Protein AF-A0A845YYE6-F1 (afdb_monomer)

Foldseek 3Di:
DVVVCVPPVCNVVVVVVPVVVVVVVVQVVQVVVVHHDDDDDPPPQQLQQAQVPRDGNPPDDPPDQWDADPPPRDIDGSVVRRD

Nearest PDB structures (foldseek):
  8iaz-assembly1_A  TM=8.548E-01  e=5.634E-06  Firmicutes bacterium AM43-11BH
  8j3r-assembly1_A  TM=9.134E-01  e=2.446E-03  Sulfoacidibacillus thermotolerans
  8dzj-assembly1_A  TM=8.906E-01  e=4.143E-02  Sulfoacidibacillus thermotolerans
  7wju-assembly1_A  TM=8.763E-01  e=4.143E-02  Sulfoacidibacillus thermotolerans
  8j1j-assembly1_A  TM=8.826E-01  e=7.196E-02  Sulfoacidibacillus thermotolerans

pLDDT: mean 89.35, std 7.62, range [59.0, 97.0]

Mean predicted aligned error: 5.65 Å

Secondary structure (DSSP, 8-state):
-TTGGG-HHHHHHHHHH-HHHHHHHHHHHHHHTT----PPPTT--TTTB-TTT--B-TT--TT--EEE-TTT--EEEHHHH--

Radius of gyration: 16.01 Å; Cα contacts (8 Å, |Δi|>4): 75; chains: 1; bounding box: 32×36×34 Å

Sequence (83 aa):
MKGIMKNGKLAASIARIGFYQFRERLTTKIVSSGGTVVLADQLFPSSKTCHSCGRINQELKLKDRTFNCSHCGMRIDRDLNAT

Solvent-accessible surface area (backbone atoms only — not comparable to full-atom values): 5251 Å² total; per-residue (Å²): 112,79,75,68,56,67,40,77,92,48,25,65,65,57,60,72,68,38,64,68,62,53,50,52,54,51,46,55,56,36,46,76,70,74,47,85,83,84,84,76,64,95,82,58,58,29,68,36,26,35,72,89,77,66,52,68,47,83,84,72,52,94,86,55,59,61,39,71,37,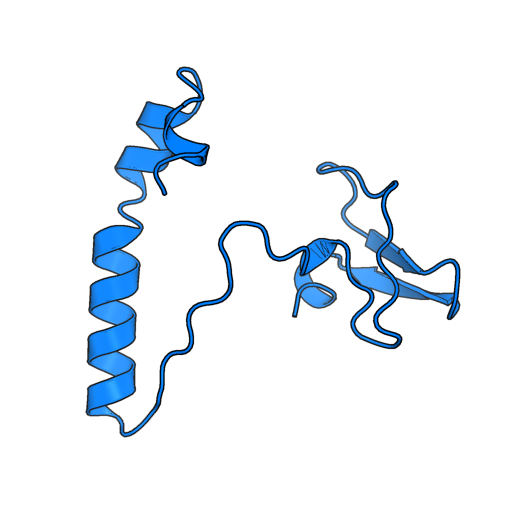93,86,80,66,50,72,45,50,23,78,77,36,39,104

Structure (mmCIF, N/CA/C/O backbone):
data_AF-A0A845YYE6-F1
#
_entry.id   AF-A0A845YYE6-F1
#
loop_
_atom_site.group_PDB
_atom_site.id
_atom_site.type_symbol
_atom_site.label_atom_id
_atom_site.label_alt_id
_atom_site.label_comp_id
_atom_site.label_asym_id
_atom_site.label_entity_id
_atom_site.label_seq_id
_atom_site.pdbx_PDB_ins_code
_atom_site.Cartn_x
_atom_site.Cartn_y
_atom_site.Cartn_z
_atom_site.occupancy
_atom_site.B_iso_or_equiv
_atom_site.auth_seq_id
_atom_site.auth_comp_id
_atom_site.auth_asym_id
_atom_site.auth_atom_id
_atom_site.pdbx_PDB_model_num
ATOM 1 N N . MET A 1 1 ? 7.295 6.590 8.802 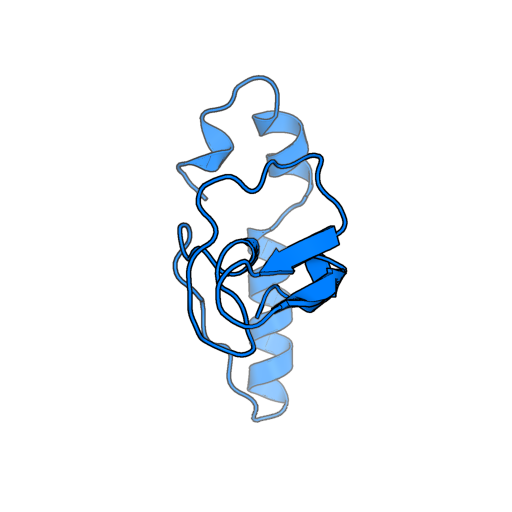1.00 59.00 1 MET A N 1
ATOM 2 C CA . MET A 1 1 ? 7.492 7.796 7.951 1.00 59.00 1 MET A CA 1
ATOM 3 C C . MET A 1 1 ? 8.932 8.314 7.890 1.00 59.00 1 MET A C 1
ATOM 5 O O . MET A 1 1 ? 9.252 8.997 6.924 1.00 59.00 1 MET A O 1
ATOM 9 N N . LYS A 1 2 ? 9.820 8.002 8.854 1.00 61.66 2 LYS A N 1
ATOM 10 C CA . LYS A 1 2 ? 11.195 8.550 8.909 1.00 61.66 2 LYS A CA 1
ATOM 11 C C . LYS A 1 2 ? 12.032 8.323 7.634 1.00 61.66 2 LYS A C 1
ATOM 13 O O . LYS A 1 2 ? 12.908 9.127 7.358 1.00 61.66 2 LYS A O 1
ATOM 18 N N . GLY A 1 3 ? 11.768 7.267 6.857 1.00 68.75 3 GLY A N 1
ATOM 19 C CA . GLY A 1 3 ? 12.502 6.976 5.616 1.00 68.75 3 GLY A CA 1
ATOM 20 C C . GLY A 1 3 ? 12.145 7.893 4.439 1.00 68.75 3 GLY A C 1
ATOM 21 O O . GLY A 1 3 ? 13.037 8.371 3.748 1.00 68.75 3 GLY A O 1
ATOM 22 N N . ILE A 1 4 ? 10.858 8.196 4.245 1.00 74.12 4 ILE A N 1
ATOM 23 C CA . ILE A 1 4 ? 10.377 8.997 3.101 1.00 74.12 4 ILE A CA 1
ATOM 24 C C . ILE A 1 4 ? 10.695 10.494 3.299 1.00 74.12 4 ILE A C 1
ATOM 26 O O . ILE A 1 4 ? 10.935 11.226 2.344 1.00 74.12 4 ILE A O 1
ATOM 30 N N . MET A 1 5 ? 10.796 10.930 4.559 1.00 77.50 5 MET A N 1
ATOM 31 C CA . MET A 1 5 ? 11.184 12.293 4.953 1.00 77.50 5 MET A CA 1
ATOM 32 C C . MET A 1 5 ? 12.653 12.640 4.655 1.00 77.50 5 MET A C 1
ATOM 34 O O . MET A 1 5 ? 13.014 13.810 4.700 1.00 77.50 5 MET A O 1
ATOM 38 N N . LYS A 1 6 ? 13.511 11.655 4.342 1.00 78.19 6 LYS A N 1
ATOM 39 C CA . LYS A 1 6 ? 14.935 11.899 4.039 1.00 78.19 6 LYS A CA 1
ATOM 40 C C . LYS A 1 6 ? 15.168 12.507 2.653 1.00 78.19 6 LYS A C 1
ATOM 42 O O . LYS A 1 6 ? 16.254 13.013 2.389 1.00 78.19 6 LYS A O 1
ATOM 47 N N . ASN A 1 7 ? 14.180 12.460 1.758 1.00 79.25 7 ASN A N 1
ATOM 48 C CA . ASN A 1 7 ? 14.299 13.072 0.440 1.00 79.25 7 ASN A CA 1
ATOM 49 C C . ASN A 1 7 ? 13.964 14.567 0.526 1.00 79.25 7 ASN A C 1
ATOM 51 O O . ASN A 1 7 ? 12.793 14.934 0.493 1.00 79.25 7 ASN A O 1
ATOM 55 N N . GLY A 1 8 ? 14.985 15.426 0.586 1.00 79.38 8 GLY A N 1
ATOM 5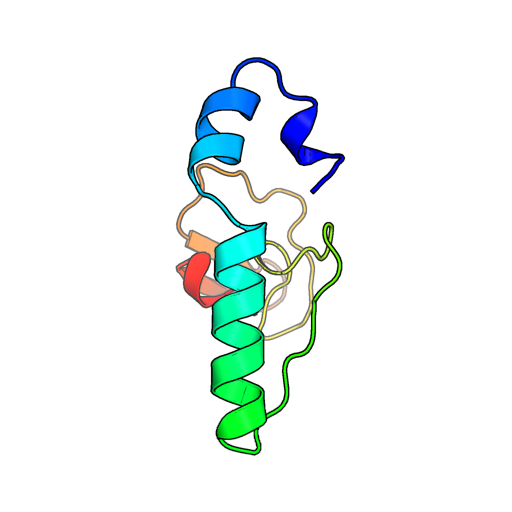6 C CA . GLY A 1 8 ? 14.810 16.878 0.725 1.00 79.38 8 GLY A CA 1
ATOM 57 C C . GLY A 1 8 ? 13.934 17.532 -0.352 1.00 79.38 8 GLY A C 1
ATOM 58 O O . GLY A 1 8 ? 13.255 18.511 -0.061 1.00 79.38 8 GLY A O 1
ATOM 59 N N . LYS A 1 9 ? 13.863 16.964 -1.568 1.00 85.62 9 LYS A N 1
ATOM 60 C CA . LYS A 1 9 ? 13.002 17.482 -2.650 1.00 85.62 9 LYS A CA 1
ATOM 61 C C . LYS A 1 9 ? 11.520 17.178 -2.428 1.00 85.62 9 LYS A C 1
ATOM 63 O O . LYS A 1 9 ? 10.666 17.932 -2.878 1.00 85.62 9 LYS A O 1
ATOM 68 N N 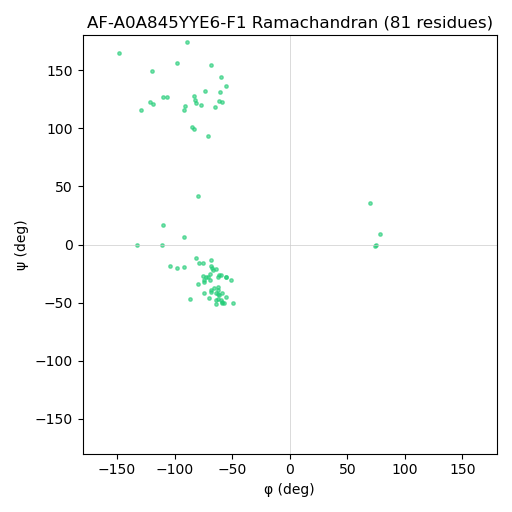. LEU A 1 10 ? 11.214 16.062 -1.766 1.00 84.06 10 LEU A N 1
ATOM 69 C CA . LEU A 1 10 ? 9.842 15.594 -1.551 1.00 84.06 10 LEU A CA 1
ATOM 70 C C . LEU A 1 10 ? 9.351 15.835 -0.119 1.00 84.06 10 LEU A C 1
ATOM 72 O O . LEU A 1 10 ? 8.144 15.830 0.111 1.00 84.06 10 LEU A O 1
ATOM 76 N N . ALA A 1 11 ? 10.255 16.062 0.837 1.00 85.56 11 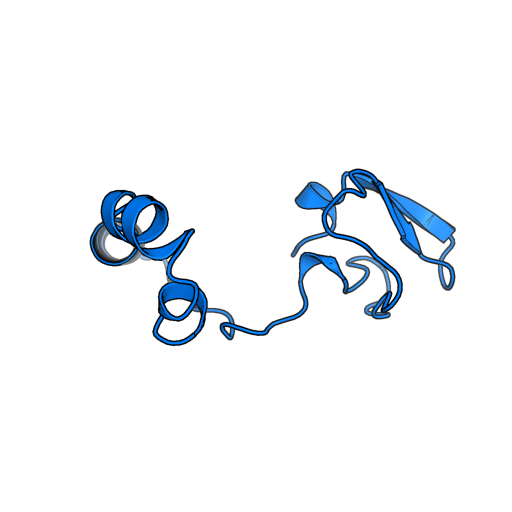ALA A N 1
ATOM 77 C CA . ALA A 1 11 ? 9.946 16.146 2.261 1.00 85.56 11 ALA A CA 1
ATOM 78 C C . ALA A 1 11 ? 8.872 17.196 2.570 1.00 85.56 11 ALA A C 1
ATOM 80 O O . ALA A 1 11 ? 7.917 16.887 3.278 1.00 85.56 11 ALA A O 1
ATOM 81 N N . ALA A 1 12 ? 8.974 18.395 1.984 1.00 85.81 12 ALA A N 1
ATOM 82 C CA . ALA A 1 12 ? 7.991 19.461 2.177 1.00 85.81 12 ALA A CA 1
ATOM 83 C C . ALA A 1 12 ? 6.594 19.061 1.670 1.00 85.81 12 ALA A C 1
ATOM 85 O O . ALA A 1 12 ? 5.603 19.211 2.386 1.00 85.81 12 ALA A O 1
ATOM 86 N N . SER A 1 13 ? 6.513 18.491 0.465 1.00 86.31 13 SER A N 1
ATOM 87 C CA . SER A 1 13 ? 5.247 18.030 -0.113 1.00 86.31 13 SER A CA 1
ATOM 88 C C . SER A 1 13 ? 4.636 16.894 0.705 1.00 86.31 13 SER A C 1
ATOM 90 O O . SER A 1 13 ? 3.442 16.916 0.980 1.00 86.31 13 SER A O 1
ATOM 92 N N . ILE A 1 14 ? 5.447 15.937 1.164 1.00 83.81 14 ILE A N 1
ATOM 93 C CA . ILE A 1 14 ? 4.973 14.812 1.980 1.00 83.81 14 ILE A CA 1
ATOM 94 C C . ILE A 1 14 ? 4.514 15.291 3.363 1.00 83.81 14 ILE A C 1
ATOM 96 O O . ILE A 1 14 ? 3.505 14.806 3.872 1.00 83.81 14 ILE A O 1
ATOM 100 N N . ALA A 1 15 ? 5.216 16.253 3.972 1.00 84.19 15 ALA A N 1
ATOM 101 C CA . ALA A 1 15 ? 4.844 16.804 5.273 1.00 84.19 15 ALA A CA 1
ATOM 102 C C . ALA A 1 15 ? 3.470 17.489 5.219 1.00 84.19 15 ALA A C 1
ATOM 104 O O . ALA A 1 15 ? 2.656 17.312 6.124 1.00 84.19 15 ALA A O 1
ATOM 105 N N . ARG A 1 16 ? 3.175 18.196 4.119 1.00 85.19 16 ARG A N 1
ATOM 106 C CA . ARG A 1 16 ? 1.882 18.865 3.905 1.00 85.19 16 ARG A CA 1
ATOM 107 C C . ARG A 1 16 ? 0.698 17.910 3.738 1.00 85.19 16 ARG A C 1
ATOM 109 O O . ARG A 1 16 ? -0.424 18.332 3.984 1.00 85.19 16 ARG A O 1
ATOM 116 N N . ILE A 1 17 ? 0.921 16.650 3.358 1.00 87.00 17 ILE A N 1
ATOM 117 C CA . ILE A 1 17 ? -0.163 15.662 3.191 1.00 87.00 17 ILE A CA 1
ATOM 118 C C . ILE A 1 17 ? -0.781 15.264 4.544 1.00 87.00 17 ILE A C 1
ATOM 120 O O . ILE A 1 17 ? -1.939 14.863 4.598 1.00 87.00 17 ILE A O 1
ATOM 124 N N . GLY A 1 18 ? -0.041 15.381 5.655 1.00 87.56 18 GLY A N 1
ATOM 125 C CA . GLY A 1 18 ? -0.608 15.131 6.984 1.00 87.56 18 GLY A CA 1
ATOM 126 C C . GLY A 1 18 ? -0.951 13.660 7.257 1.00 87.56 18 GLY A C 1
ATOM 127 O O . GLY A 1 18 ? -1.915 13.369 7.963 1.00 87.56 18 GLY A O 1
ATOM 128 N N . PHE A 1 19 ? -0.153 12.714 6.743 1.00 86.75 19 PHE A N 1
ATOM 129 C CA . PHE A 1 19 ? -0.393 11.267 6.888 1.00 86.75 19 PHE A CA 1
ATOM 130 C C . PHE A 1 19 ? -0.635 10.800 8.334 1.00 86.75 19 PHE A C 1
ATOM 132 O O . PHE A 1 19 ? -1.351 9.823 8.548 1.00 86.75 19 PHE A O 1
ATOM 139 N N . TYR A 1 20 ? -0.039 11.468 9.330 1.00 88.62 20 TYR A N 1
ATOM 140 C CA . TYR A 1 20 ? -0.260 11.130 10.738 1.00 88.62 20 TYR A CA 1
ATOM 141 C C . TYR A 1 20 ? -1.719 11.373 11.139 1.00 88.62 20 TYR A C 1
ATOM 143 O O . TYR A 1 20 ? -2.374 10.461 11.637 1.00 88.62 20 TYR A O 1
ATOM 151 N N . GLN A 1 21 ? -2.229 12.572 10.850 1.00 92.31 21 GLN A N 1
ATOM 152 C CA . GLN A 1 21 ? -3.600 12.981 11.164 1.00 92.31 21 GLN A CA 1
ATOM 153 C C . GLN A 1 21 ? -4.611 12.158 10.364 1.00 92.31 21 GLN A C 1
ATOM 155 O O . GLN A 1 21 ? -5.655 11.777 10.885 1.00 92.31 21 GLN A O 1
ATOM 160 N N . PHE A 1 22 ? -4.291 11.844 9.104 1.00 92.31 22 PHE A N 1
ATOM 161 C CA . PHE A 1 22 ? -5.109 10.954 8.283 1.00 92.31 22 PHE A CA 1
ATOM 162 C C . PHE A 1 22 ? -5.259 9.571 8.929 1.00 92.31 22 PHE A C 1
ATOM 164 O O . PHE A 1 22 ? -6.379 9.097 9.115 1.00 92.31 22 PHE A O 1
ATOM 171 N N . ARG A 1 23 ? -4.139 8.954 9.331 1.00 92.62 23 ARG A N 1
ATOM 172 C CA . ARG A 1 23 ? -4.142 7.653 10.009 1.00 92.62 23 ARG A CA 1
ATOM 173 C C . ARG A 1 23 ? -4.939 7.702 11.309 1.00 92.62 23 ARG A C 1
ATOM 175 O O . ARG A 1 23 ? -5.767 6.833 11.532 1.00 92.62 23 ARG A O 1
ATOM 182 N N . GLU A 1 24 ? -4.700 8.708 12.144 1.00 94.06 24 GLU A N 1
ATOM 183 C CA . GLU A 1 24 ? -5.391 8.878 13.425 1.00 94.06 24 GLU A CA 1
ATOM 184 C C . GLU A 1 24 ? -6.912 8.961 13.245 1.00 94.06 24 GLU A C 1
ATOM 186 O O . GLU A 1 24 ? -7.653 8.198 13.863 1.00 94.06 24 GLU A O 1
ATOM 191 N N . ARG A 1 25 ? -7.386 9.818 12.332 1.00 95.38 25 ARG A N 1
ATOM 192 C CA . ARG A 1 25 ? -8.821 9.963 12.043 1.00 95.38 25 ARG A CA 1
ATOM 193 C C . ARG A 1 25 ? -9.436 8.668 11.513 1.00 95.38 25 ARG A C 1
ATOM 195 O O . ARG A 1 25 ? -10.528 8.299 11.943 1.00 95.38 25 ARG A O 1
ATOM 202 N N . LEU A 1 26 ? -8.742 7.978 10.605 1.00 95.12 26 LEU A N 1
ATOM 203 C CA . LEU A 1 26 ? -9.206 6.712 10.038 1.00 95.12 26 LEU A CA 1
ATOM 204 C C . LEU A 1 26 ? -9.304 5.625 11.114 1.00 95.12 26 LEU A C 1
ATOM 206 O O . LEU A 1 26 ? -10.343 4.978 11.227 1.00 95.12 26 LEU A O 1
ATOM 210 N N . THR A 1 27 ? -8.273 5.467 11.948 1.00 95.38 27 THR A N 1
ATOM 211 C CA . THR A 1 27 ? -8.280 4.499 13.052 1.00 95.38 27 THR A CA 1
ATOM 212 C C . THR A 1 27 ? -9.428 4.763 14.015 1.00 95.38 27 THR A C 1
ATOM 214 O O . THR A 1 27 ? -10.201 3.849 14.293 1.00 95.38 27 THR A O 1
ATOM 217 N N . THR A 1 28 ? -9.606 6.008 14.461 1.00 96.38 28 THR A N 1
ATOM 218 C CA . THR A 1 28 ? -10.699 6.373 15.373 1.00 96.38 28 THR A CA 1
ATOM 219 C C . THR A 1 28 ? -12.071 6.047 14.776 1.00 96.38 28 THR A C 1
ATOM 221 O O . THR A 1 28 ? -12.944 5.504 15.459 1.00 96.38 28 THR A O 1
ATOM 224 N N . LYS A 1 29 ? -12.275 6.321 13.481 1.00 97.00 29 LYS A N 1
ATOM 225 C CA . LYS A 1 29 ? -13.552 6.048 12.808 1.00 97.00 29 LYS A CA 1
ATOM 226 C C . LYS A 1 29 ? -13.839 4.550 12.658 1.00 97.00 29 LYS A C 1
ATOM 228 O O . LYS A 1 29 ? -14.977 4.131 12.857 1.00 97.00 29 LYS A O 1
ATOM 233 N N . ILE A 1 30 ? -12.829 3.748 12.329 1.00 97.00 30 ILE A N 1
ATOM 234 C CA . ILE A 1 30 ? -12.986 2.297 12.170 1.00 97.00 30 ILE A CA 1
ATOM 235 C C . ILE A 1 30 ? -13.228 1.622 13.523 1.00 97.00 30 ILE A C 1
ATOM 237 O O . ILE A 1 30 ? -14.178 0.852 13.648 1.00 97.00 30 ILE A O 1
ATOM 241 N N . VAL A 1 31 ? -12.447 1.972 14.549 1.00 95.62 31 VAL A N 1
ATOM 242 C CA . VAL A 1 31 ? -12.591 1.406 15.902 1.00 95.62 31 VAL A CA 1
ATOM 243 C C . VAL A 1 31 ? -13.955 1.746 16.505 1.00 95.62 31 VAL A C 1
ATOM 245 O O . VAL A 1 31 ? -14.617 0.867 17.048 1.00 95.62 31 VAL A O 1
ATOM 248 N N . SER A 1 32 ? -14.432 2.987 16.350 1.00 96.25 32 SER A N 1
ATOM 249 C CA . SER A 1 32 ? -15.781 3.369 16.812 1.00 96.25 32 SER A CA 1
ATOM 250 C C . SER A 1 32 ? -16.915 2.642 16.083 1.00 96.25 32 SER A C 1
ATOM 252 O O . SER A 1 32 ? -18.013 2.543 16.620 1.00 96.25 32 SER A O 1
ATOM 254 N N . SER A 1 33 ? -16.654 2.103 14.891 1.00 96.75 33 SER A N 1
ATOM 255 C CA . SER A 1 33 ? -17.609 1.286 14.131 1.00 96.75 33 SER A CA 1
ATOM 256 C C . SER A 1 33 ? -17.475 -0.217 14.432 1.00 96.75 33 SER A C 1
ATOM 258 O O . SER A 1 33 ? -18.102 -1.026 13.756 1.00 96.75 33 SER A O 1
ATOM 260 N N . GLY A 1 34 ? -16.642 -0.605 15.409 1.00 96.19 34 GLY A N 1
ATOM 261 C CA . GLY A 1 34 ? -16.375 -2.003 15.767 1.00 96.19 34 GLY A CA 1
ATOM 262 C C . GLY A 1 34 ? -15.397 -2.732 14.837 1.00 96.19 34 GLY A C 1
ATOM 263 O O . GLY A 1 34 ? -15.240 -3.945 14.947 1.00 96.19 34 GLY A O 1
ATOM 264 N N . GLY A 1 35 ? -14.745 -2.020 13.914 1.00 96.19 35 GLY A N 1
ATOM 265 C CA . GLY A 1 35 ? -13.748 -2.587 13.008 1.00 96.19 35 GLY A CA 1
ATOM 266 C C . GLY A 1 35 ? -12.328 -2.560 13.575 1.00 96.19 35 GLY A C 1
ATOM 267 O O . GLY A 1 35 ? -12.048 -1.962 14.615 1.00 96.19 35 GLY A O 1
ATOM 268 N N . THR A 1 36 ? -11.396 -3.164 12.839 1.00 94.31 36 THR A N 1
ATOM 269 C CA . THR A 1 36 ? -9.968 -3.195 13.177 1.00 94.31 36 THR A CA 1
ATOM 270 C C . THR A 1 36 ? -9.125 -2.546 12.082 1.00 94.31 36 THR A C 1
ATOM 272 O O . THR A 1 36 ? -9.476 -2.557 10.904 1.00 94.31 36 THR A O 1
ATOM 275 N N . VAL A 1 37 ? -7.995 -1.954 12.476 1.00 92.88 37 VAL A N 1
ATOM 276 C CA . VAL A 1 37 ? -7.005 -1.392 11.549 1.00 92.88 37 VAL A CA 1
ATOM 277 C C . VAL A 1 37 ? -5.693 -2.132 11.740 1.00 92.88 37 VAL A C 1
ATOM 279 O O . VAL A 1 37 ? -5.123 -2.112 12.830 1.00 92.88 37 VAL A O 1
ATOM 282 N N . VAL A 1 38 ? -5.199 -2.749 10.669 1.00 91.06 38 VAL A N 1
ATOM 283 C CA . VAL A 1 38 ? -3.895 -3.415 10.635 1.00 91.06 38 VAL A CA 1
ATOM 284 C C . VAL A 1 38 ? -2.938 -2.558 9.816 1.00 91.06 38 VAL A C 1
ATOM 286 O O . VAL A 1 38 ? -3.244 -2.171 8.690 1.00 91.06 38 VAL A O 1
ATOM 289 N N . LEU A 1 39 ? -1.783 -2.225 10.393 1.00 88.06 39 LEU A N 1
ATOM 290 C CA . LEU A 1 39 ?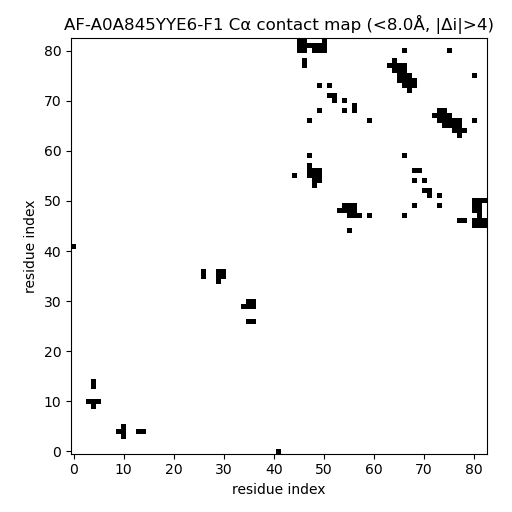 -0.745 -1.466 9.699 1.00 88.06 39 LEU A CA 1
ATOM 291 C C . LEU A 1 39 ? 0.216 -2.434 9.011 1.00 88.06 39 LEU A C 1
ATOM 293 O O . LEU A 1 39 ? 0.883 -3.220 9.680 1.00 88.06 39 LEU A O 1
ATOM 297 N N . ALA A 1 40 ? 0.305 -2.345 7.686 1.00 85.81 40 ALA A N 1
ATOM 298 C CA . ALA A 1 40 ? 1.336 -3.039 6.926 1.00 85.81 40 ALA A CA 1
ATOM 299 C C . ALA A 1 40 ? 2.727 -2.440 7.205 1.00 85.81 40 ALA A C 1
ATOM 301 O O . ALA A 1 40 ? 2.857 -1.260 7.557 1.00 85.81 40 ALA A O 1
ATOM 302 N N . ASP A 1 41 ? 3.772 -3.251 7.018 1.00 84.75 41 ASP A N 1
ATOM 303 C CA . ASP A 1 41 ? 5.154 -2.779 7.107 1.00 84.75 41 ASP A CA 1
ATOM 304 C C . ASP A 1 41 ? 5.414 -1.663 6.079 1.00 84.75 41 ASP A C 1
ATOM 306 O O . ASP A 1 41 ? 4.909 -1.682 4.955 1.00 84.75 41 ASP A O 1
ATOM 310 N N . GLN A 1 42 ? 6.233 -0.679 6.455 1.00 78.88 42 GLN A N 1
ATOM 311 C CA . GLN A 1 42 ? 6.558 0.465 5.605 1.00 78.88 42 GLN A CA 1
ATOM 312 C C . GLN A 1 42 ? 7.256 0.068 4.289 1.00 78.88 42 GLN A C 1
ATOM 314 O O . GLN A 1 42 ? 7.196 0.829 3.323 1.00 78.88 42 GLN A O 1
ATOM 319 N N . LEU A 1 43 ? 7.959 -1.066 4.261 1.00 79.69 43 LEU A N 1
ATOM 320 C CA . LEU A 1 43 ? 8.673 -1.595 3.096 1.00 79.69 43 LEU A CA 1
ATOM 321 C C . LEU A 1 43 ? 8.008 -2.854 2.527 1.00 79.69 43 LEU A C 1
ATOM 323 O O . LEU A 1 43 ? 8.628 -3.575 1.743 1.00 79.69 43 LEU A O 1
ATOM 327 N N . PHE A 1 44 ? 6.750 -3.112 2.892 1.00 84.44 44 PHE A N 1
ATOM 328 C CA . PHE A 1 44 ? 6.000 -4.231 2.345 1.00 84.44 44 PHE A CA 1
ATOM 329 C C . PHE A 1 44 ? 5.853 -4.080 0.817 1.00 84.44 44 PHE A C 1
ATOM 331 O O . PHE A 1 44 ? 5.341 -3.060 0.345 1.00 84.44 44 PHE A O 1
ATOM 338 N N . PRO A 1 45 ? 6.294 -5.062 0.008 1.00 87.75 45 PRO A N 1
ATOM 339 C CA . PRO A 1 45 ? 6.321 -4.941 -1.446 1.00 87.75 45 PRO A CA 1
ATOM 340 C C . PRO A 1 45 ? 4.944 -5.173 -2.099 1.00 87.75 45 PRO A C 1
ATOM 342 O O . PRO A 1 45 ? 4.885 -5.808 -3.146 1.00 87.75 45 PRO A O 1
ATOM 345 N N . SER A 1 46 ? 3.845 -4.649 -1.539 1.00 89.75 46 SER A N 1
ATOM 346 C CA . SER A 1 46 ? 2.465 -4.914 -2.005 1.00 89.75 46 SER A CA 1
ATOM 347 C C . SER A 1 46 ? 2.297 -4.727 -3.514 1.00 89.75 46 SER A C 1
ATOM 349 O O . SER A 1 46 ? 1.858 -5.626 -4.218 1.00 89.75 46 SER A O 1
ATOM 351 N N . SER A 1 47 ? 2.754 -3.593 -4.047 1.00 90.38 47 SER A N 1
ATOM 352 C CA . SER A 1 47 ? 2.662 -3.287 -5.485 1.00 90.38 47 SER A CA 1
ATOM 353 C C . SER A 1 47 ? 3.530 -4.167 -6.394 1.00 90.38 47 SER A C 1
ATOM 355 O O . SER A 1 47 ? 3.270 -4.238 -7.594 1.00 90.38 47 SER A O 1
ATOM 357 N N . LYS A 1 48 ? 4.567 -4.817 -5.849 1.00 92.56 48 LYS A N 1
ATOM 358 C CA . LYS A 1 48 ? 5.471 -5.712 -6.589 1.00 92.56 48 LYS A CA 1
ATOM 359 C C . LYS A 1 48 ? 5.096 -7.182 -6.433 1.00 92.56 48 LYS A C 1
ATOM 361 O O . LYS A 1 48 ? 5.523 -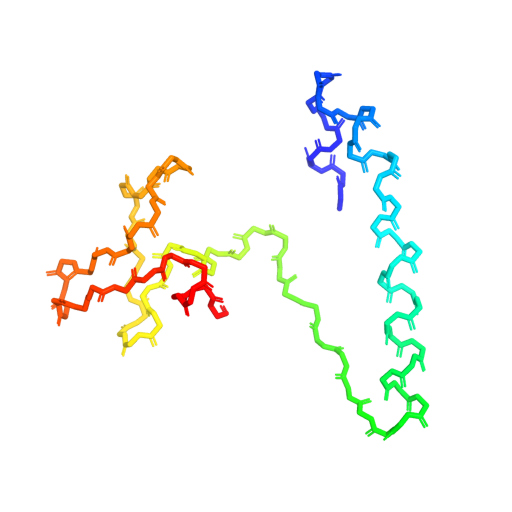7.996 -7.249 1.00 92.56 48 LYS A O 1
ATOM 366 N N . THR A 1 49 ? 4.342 -7.532 -5.401 1.00 94.75 49 THR A N 1
ATOM 367 C CA . THR A 1 49 ? 3.876 -8.891 -5.148 1.00 94.75 49 THR A CA 1
ATOM 368 C C . THR A 1 49 ? 2.644 -9.161 -5.994 1.00 94.75 49 THR A C 1
ATOM 370 O O . THR A 1 49 ? 1.668 -8.427 -5.933 1.00 94.75 49 THR A O 1
ATOM 373 N N . CYS A 1 50 ? 2.680 -10.216 -6.799 1.00 94.75 50 CYS A N 1
ATOM 374 C CA . CYS A 1 50 ? 1.520 -10.654 -7.558 1.00 94.75 50 CYS A CA 1
ATOM 375 C C . CYS A 1 50 ? 0.415 -11.113 -6.599 1.00 94.75 50 CYS A C 1
ATOM 377 O O . CYS A 1 50 ? 0.614 -12.103 -5.895 1.00 94.75 50 CYS A O 1
ATOM 379 N N . HIS A 1 51 ? -0.752 -10.465 -6.607 1.00 93.62 51 HIS A N 1
ATOM 380 C CA . HIS A 1 51 ? -1.846 -10.847 -5.702 1.00 93.62 51 HIS A CA 1
ATOM 381 C C . HIS A 1 51 ? -2.348 -12.283 -5.960 1.00 93.62 51 HIS A C 1
ATOM 383 O O . HIS A 1 51 ? -2.840 -12.947 -5.052 1.00 93.62 51 HIS A O 1
ATOM 389 N N . SER A 1 52 ? -2.223 -12.771 -7.200 1.00 93.38 52 SER A N 1
ATOM 390 C CA . SER A 1 52 ? -2.729 -14.088 -7.599 1.00 93.38 52 SER A CA 1
ATOM 391 C C . SER A 1 52 ? -1.816 -15.242 -7.176 1.00 93.38 52 SER A C 1
ATOM 393 O O . SER A 1 52 ? -2.316 -16.317 -6.863 1.00 93.38 52 SER A O 1
ATOM 395 N N . CYS A 1 53 ? -0.490 -15.052 -7.167 1.00 93.88 53 CYS A N 1
ATOM 396 C CA . CYS A 1 53 ? 0.461 -16.149 -6.912 1.00 93.88 53 CYS A CA 1
ATOM 397 C C . CYS A 1 53 ? 1.565 -15.834 -5.892 1.00 93.88 53 CYS A C 1
ATOM 399 O O . CYS A 1 53 ? 2.436 -16.665 -5.657 1.00 93.88 53 CYS A O 1
ATOM 401 N N . GLY A 1 54 ? 1.592 -14.629 -5.321 1.00 92.94 54 GLY A N 1
ATOM 402 C CA . GLY A 1 54 ? 2.571 -14.213 -4.314 1.00 92.94 54 GLY A CA 1
ATOM 403 C C . GLY A 1 54 ? 3.983 -13.934 -4.842 1.00 92.94 54 GLY A C 1
ATOM 404 O O . GLY A 1 54 ? 4.860 -13.544 -4.073 1.00 92.94 54 GLY A O 1
ATOM 405 N N . ARG A 1 55 ? 4.252 -14.104 -6.145 1.00 93.94 55 ARG A N 1
ATOM 406 C CA . ARG A 1 55 ? 5.592 -13.855 -6.697 1.00 93.94 55 ARG A CA 1
ATOM 407 C C . ARG A 1 55 ? 5.895 -12.360 -6.774 1.00 93.94 55 ARG A C 1
ATOM 409 O O . ARG A 1 55 ? 5.116 -11.590 -7.331 1.00 93.94 55 ARG A O 1
ATOM 416 N N . ILE A 1 56 ? 7.071 -11.971 -6.287 1.00 93.81 56 ILE A N 1
ATOM 417 C CA . ILE A 1 56 ? 7.566 -10.594 -6.367 1.00 93.81 56 ILE A CA 1
ATOM 418 C C . ILE A 1 56 ? 8.183 -10.338 -7.746 1.00 93.81 56 ILE A C 1
ATOM 420 O O . ILE A 1 56 ? 9.150 -10.997 -8.134 1.00 93.81 56 ILE A O 1
ATOM 424 N N . ASN A 1 57 ? 7.659 -9.342 -8.457 1.00 92.88 57 ASN A N 1
ATOM 425 C CA . ASN A 1 57 ? 8.265 -8.774 -9.654 1.00 92.88 57 ASN A CA 1
ATOM 426 C C . ASN A 1 57 ? 9.284 -7.691 -9.252 1.00 92.88 57 ASN A C 1
ATOM 428 O O . ASN A 1 57 ? 8.921 -6.562 -8.911 1.00 92.88 57 ASN A O 1
ATOM 432 N N . GLN A 1 58 ? 10.574 -8.034 -9.276 1.00 90.88 58 GLN A N 1
ATOM 433 C CA . GLN A 1 58 ? 11.646 -7.104 -8.901 1.00 90.88 58 GLN A CA 1
ATOM 434 C C . GLN A 1 58 ? 11.854 -5.982 -9.931 1.00 90.88 58 GLN A C 1
ATOM 436 O O . GLN A 1 58 ? 12.236 -4.873 -9.543 1.00 90.88 58 GLN A O 1
ATOM 441 N N . GLU A 1 59 ? 11.538 -6.243 -11.202 1.00 90.50 59 GLU A N 1
ATOM 442 C CA . GLU A 1 59 ? 11.787 -5.353 -12.343 1.00 90.50 59 GLU A CA 1
ATOM 443 C C . GLU A 1 59 ? 10.742 -4.241 -12.504 1.00 90.50 59 GLU A C 1
ATOM 445 O O . GLU A 1 59 ? 10.970 -3.290 -13.253 1.00 90.50 59 GLU A O 1
ATOM 450 N N . LEU A 1 60 ? 9.621 -4.325 -11.780 1.00 91.06 60 LEU A N 1
ATOM 451 C CA . LEU A 1 60 ? 8.554 -3.329 -11.822 1.00 91.06 60 LEU A CA 1
ATOM 452 C C . LEU A 1 60 ? 9.070 -1.935 -11.418 1.00 91.06 60 LEU A C 1
ATOM 454 O O . LEU A 1 60 ? 9.577 -1.733 -10.303 1.00 91.06 60 LEU A O 1
ATOM 458 N N . LYS A 1 61 ? 8.901 -0.957 -12.313 1.00 92.00 61 LYS A N 1
ATOM 459 C CA . LYS A 1 61 ? 9.301 0.445 -12.132 1.00 92.00 61 LYS A CA 1
ATOM 460 C C . LYS A 1 61 ? 8.116 1.294 -11.679 1.00 92.00 61 LYS A C 1
ATOM 462 O O . LYS A 1 61 ? 6.958 1.018 -11.973 1.00 92.00 61 LYS A O 1
ATOM 467 N N . LEU A 1 62 ? 8.412 2.419 -11.024 1.00 87.75 62 LEU A N 1
ATOM 468 C CA . LEU A 1 62 ? 7.386 3.362 -10.549 1.00 87.75 62 LEU A CA 1
ATOM 469 C C . LEU A 1 62 ? 6.510 3.946 -11.669 1.00 87.75 62 LEU A C 1
ATOM 471 O O . LEU A 1 62 ? 5.368 4.320 -11.408 1.00 87.75 62 LEU A O 1
ATOM 475 N N . LYS A 1 63 ? 7.027 4.016 -12.900 1.00 92.62 63 LYS A N 1
ATOM 476 C CA . LYS A 1 63 ? 6.283 4.498 -14.071 1.00 92.62 63 LYS A CA 1
ATOM 477 C C . LYS A 1 63 ? 5.329 3.459 -14.666 1.00 92.62 63 LYS A C 1
ATOM 479 O O . LYS A 1 63 ? 4.456 3.826 -15.446 1.00 92.62 63 LYS A O 1
ATOM 484 N N . ASP A 1 64 ? 5.490 2.186 -14.315 1.00 92.50 64 ASP A N 1
ATOM 485 C CA . ASP A 1 64 ? 4.685 1.115 -14.888 1.00 92.50 64 ASP A CA 1
ATOM 486 C C . ASP A 1 64 ? 3.300 1.137 -14.235 1.00 92.50 64 ASP A C 1
ATOM 488 O O . ASP A 1 64 ? 3.174 1.038 -13.012 1.00 92.50 64 ASP A O 1
ATOM 492 N N . ARG A 1 65 ? 2.259 1.324 -15.054 1.00 94.69 65 ARG A N 1
ATOM 493 C CA . ARG A 1 65 ? 0.852 1.362 -14.614 1.00 94.69 65 ARG A CA 1
ATOM 494 C C . ARG A 1 65 ? 0.175 -0.006 -14.682 1.00 94.69 65 ARG A C 1
ATOM 496 O O . ARG A 1 65 ? -0.815 -0.227 -14.004 1.00 94.69 65 ARG A O 1
ATOM 503 N N . THR A 1 66 ? 0.731 -0.937 -15.451 1.00 94.38 66 THR A N 1
ATOM 504 C CA . THR A 1 66 ? 0.233 -2.310 -15.570 1.00 94.38 66 THR A CA 1
ATOM 505 C C . THR A 1 66 ? 1.209 -3.268 -14.905 1.00 94.38 66 THR A C 1
ATOM 507 O O . THR A 1 66 ? 2.397 -3.274 -15.230 1.00 94.38 66 THR A O 1
ATOM 510 N N . PHE A 1 67 ? 0.704 -4.099 -14.001 1.00 94.94 67 PHE A N 1
ATOM 511 C CA . PHE A 1 67 ? 1.436 -5.224 -13.447 1.00 94.94 67 PHE A CA 1
ATOM 512 C C . PHE A 1 67 ? 1.323 -6.419 -14.394 1.00 94.94 67 PHE A C 1
ATOM 514 O O . PHE A 1 67 ? 0.220 -6.798 -14.776 1.00 94.94 67 PHE A O 1
ATOM 521 N N . ASN A 1 68 ? 2.458 -7.013 -14.761 1.00 94.56 68 ASN A N 1
ATOM 522 C CA . ASN A 1 68 ? 2.510 -8.271 -15.505 1.00 94.56 68 ASN A CA 1
ATOM 523 C C . ASN A 1 68 ? 3.295 -9.290 -14.676 1.00 94.56 68 ASN A C 1
ATOM 525 O O . ASN A 1 68 ? 4.454 -9.047 -14.323 1.00 94.56 68 ASN A O 1
ATOM 529 N N . CYS A 1 69 ? 2.675 -10.425 -14.366 1.00 94.62 69 CYS A N 1
ATOM 530 C CA . CYS A 1 69 ? 3.328 -11.520 -13.669 1.00 94.62 69 CYS A CA 1
ATOM 531 C C . CYS A 1 69 ? 3.923 -12.510 -14.674 1.00 94.62 69 CYS A C 1
ATOM 533 O O . CYS A 1 69 ? 3.184 -13.197 -15.372 1.00 94.62 69 CYS A O 1
ATOM 535 N N . SER A 1 70 ? 5.248 -12.656 -14.690 1.00 92.69 70 SER A N 1
ATOM 536 C CA . SER A 1 70 ? 5.927 -13.658 -15.526 1.00 92.69 70 SER A CA 1
ATOM 537 C C . SER A 1 70 ? 5.673 -15.104 -15.084 1.00 92.69 70 SER A C 1
ATOM 539 O O . SER A 1 70 ? 5.880 -16.019 -15.870 1.00 92.69 70 SER A O 1
ATOM 541 N N . HIS A 1 71 ? 5.222 -15.318 -13.843 1.00 94.06 71 HIS A N 1
ATOM 542 C CA . HIS A 1 71 ? 5.002 -16.654 -13.286 1.00 94.06 71 HIS A CA 1
ATOM 543 C C . HIS A 1 71 ? 3.609 -17.221 -13.598 1.00 94.06 71 HIS A C 1
ATOM 545 O O . HIS A 1 71 ? 3.494 -18.369 -14.001 1.00 94.06 71 HIS A O 1
ATOM 551 N N . CYS A 1 72 ? 2.546 -16.433 -13.401 1.00 93.94 72 CYS A N 1
ATOM 552 C CA . CYS A 1 72 ? 1.161 -16.885 -13.614 1.00 93.94 72 CYS A CA 1
ATOM 553 C C . CYS A 1 72 ? 0.467 -16.227 -14.816 1.00 93.94 72 CYS A C 1
ATOM 555 O O . CYS A 1 72 ? -0.702 -16.497 -15.063 1.00 93.94 72 CYS A O 1
ATOM 557 N N . GLY A 1 73 ? 1.145 -15.332 -15.541 1.00 93.50 73 GLY A N 1
ATOM 558 C CA . GLY A 1 73 ? 0.586 -14.635 -16.705 1.00 93.50 73 GLY A CA 1
ATOM 559 C C . GLY A 1 73 ? -0.418 -13.524 -16.378 1.00 93.50 73 GLY A C 1
ATOM 560 O O . GLY A 1 73 ? -0.909 -12.865 -17.292 1.00 93.50 73 GLY A O 1
ATOM 561 N N . MET A 1 74 ? -0.720 -13.280 -15.097 1.00 93.94 74 MET A N 1
ATOM 562 C CA . MET A 1 74 ? -1.677 -12.251 -14.686 1.00 93.94 74 MET A CA 1
ATOM 563 C C . MET A 1 74 ? -1.239 -10.853 -15.145 1.00 93.94 74 MET A C 1
ATOM 565 O O . MET A 1 74 ? -0.094 -10.444 -14.926 1.00 93.94 74 MET A O 1
ATOM 569 N N . ARG A 1 75 ? -2.176 -10.120 -15.756 1.00 95.38 75 ARG A N 1
ATOM 570 C CA . ARG A 1 75 ? -2.014 -8.740 -16.219 1.00 95.38 75 ARG A CA 1
ATOM 571 C C . ARG A 1 75 ? -3.163 -7.879 -15.7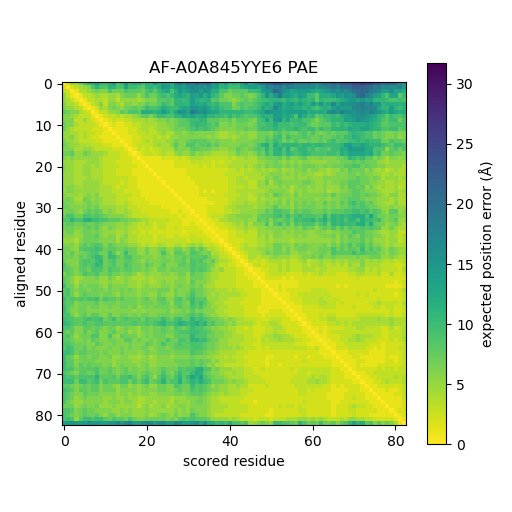07 1.00 95.38 75 ARG A C 1
ATOM 573 O O . ARG A 1 75 ? -4.305 -8.088 -16.102 1.00 95.38 75 ARG A O 1
ATOM 580 N N . ILE A 1 76 ? -2.862 -6.903 -14.858 1.00 95.31 76 ILE A N 1
ATOM 581 C CA . ILE A 1 76 ? -3.864 -6.019 -14.244 1.00 95.31 76 ILE A CA 1
ATOM 582 C C . ILE A 1 76 ? -3.274 -4.626 -13.995 1.00 95.31 76 ILE A C 1
ATOM 584 O O . ILE A 1 76 ? -2.057 -4.440 -14.060 1.00 95.31 76 ILE A O 1
ATOM 588 N N . ASP A 1 77 ? -4.116 -3.625 -13.742 1.00 94.69 77 ASP A N 1
ATOM 589 C CA . ASP A 1 77 ? -3.650 -2.333 -13.235 1.00 94.69 77 ASP A CA 1
ATOM 590 C C . ASP A 1 77 ? -2.842 -2.521 -11.938 1.00 94.69 77 ASP A C 1
ATOM 592 O O . ASP A 1 77 ? -3.200 -3.308 -11.061 1.00 94.69 77 ASP A O 1
ATOM 596 N N . ARG A 1 78 ? -1.713 -1.821 -11.825 1.00 93.12 78 ARG A N 1
ATOM 597 C CA . ARG A 1 78 ? -0.781 -1.986 -10.705 1.00 93.12 78 ARG A CA 1
ATOM 598 C C . ARG A 1 78 ? -1.422 -1.631 -9.366 1.00 93.12 78 ARG A C 1
ATOM 600 O O . ARG A 1 78 ? -1.107 -2.281 -8.371 1.00 93.12 78 ARG A O 1
ATOM 607 N N . ASP A 1 79 ? -2.279 -0.617 -9.341 1.00 92.25 79 ASP A N 1
ATOM 608 C CA . ASP A 1 79 ? -2.922 -0.172 -8.110 1.00 92.25 79 ASP A CA 1
ATOM 609 C C . ASP A 1 79 ? -3.991 -1.200 -7.674 1.00 92.25 79 ASP A C 1
ATOM 611 O O . ASP A 1 79 ? -4.178 -1.394 -6.479 1.00 92.25 79 ASP A O 1
ATOM 615 N N . LEU A 1 80 ? -4.589 -1.954 -8.615 1.00 92.88 80 LEU A N 1
ATOM 616 C CA . LEU A 1 80 ? -5.442 -3.119 -8.314 1.00 92.88 80 LEU A CA 1
ATOM 617 C C . LEU A 1 80 ? -4.654 -4.361 -7.860 1.00 92.88 80 LEU A C 1
ATOM 619 O O . LEU A 1 80 ? -5.163 -5.145 -7.066 1.00 92.88 80 LEU A O 1
ATOM 623 N N . ASN A 1 81 ? -3.428 -4.566 -8.354 1.00 93.50 81 ASN A N 1
ATOM 624 C CA . ASN A 1 81 ? -2.571 -5.663 -7.885 1.00 93.50 81 ASN A CA 1
ATOM 625 C C . ASN A 1 81 ? -2.078 -5.449 -6.443 1.00 93.50 81 ASN A C 1
ATOM 627 O O . ASN A 1 81 ? -1.806 -6.420 -5.743 1.00 93.50 81 ASN A O 1
ATOM 631 N N . ALA A 1 82 ? -1.894 -4.195 -6.023 1.00 89.12 82 ALA A N 1
ATOM 632 C CA . ALA A 1 82 ? -1.336 -3.859 -4.720 1.00 89.12 82 ALA A CA 1
ATOM 633 C C . ALA A 1 82 ? -2.330 -4.170 -3.585 1.00 89.12 82 ALA A C 1
ATOM 635 O O . ALA A 1 82 ? -3.155 -3.330 -3.231 1.00 89.12 82 ALA A O 1
ATOM 636 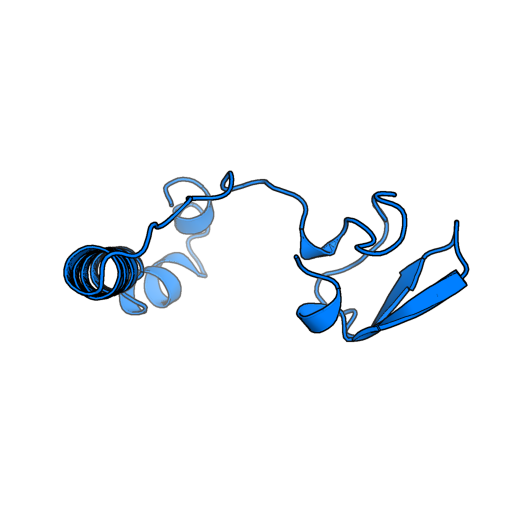N N . THR A 1 83 ? -2.218 -5.368 -3.009 1.00 70.31 83 THR A N 1
ATOM 637 C CA . THR A 1 83 ? -2.981 -5.827 -1.833 1.00 70.31 83 THR A CA 1
ATOM 638 C C . THR A 1 83 ? -2.208 -5.673 -0.535 1.00 70.31 83 THR A C 1
ATOM 640 O O . THR A 1 83 ? -0.981 -5.937 -0.562 1.00 70.31 83 THR A O 1
#